Protein AF-A0A1G6MK31-F1 (afdb_monomer)

Sequence (90 aa):
MPPLGLLIGGVNFTDLKFVMKEAVGVNPAVTLNYGNFLQVIFDFLIVAFSVFLVIKAIIVAKKKQEEVPAAPSISKEEILLTEIRDLLKK

Organism: NCBI:txid1640674

InterPro domains:
  IPR001185 Large-conductance mechanosensitive channel [TIGR00220] (1-89)
  IPR036019 Large-conductance mechanosensitive channel MscL [G3DSA:1.10.1200.120] (1-90)
  IPR036019 Large-conductance mechanosensitive channel MscL [SSF81330] (1-85)
  IPR037673 Large-conductance mechanosensitive channel/anditomin synthesis protein L [PF01741] (1-89)

Mean predicted aligned error: 15.26 Å

Structure (mmCIF, N/CA/C/O backbone):
data_AF-A0A1G6MK31-F1
#
_entry.id   AF-A0A1G6MK31-F1
#
loop_
_atom_site.group_PDB
_atom_site.id
_atom_site.type_symbol
_atom_site.label_atom_id
_atom_site.label_alt_id
_atom_site.label_comp_id
_atom_site.label_asym_id
_atom_site.label_entity_id
_atom_site.label_seq_id
_atom_site.pdbx_PDB_ins_code
_atom_site.Cartn_x
_atom_site.Cartn_y
_atom_site.Cartn_z
_atom_site.occupancy
_atom_site.B_iso_or_equiv
_atom_site.auth_seq_id
_atom_site.auth_comp_id
_atom_site.auth_asym_id
_atom_site.auth_atom_id
_atom_site.pdbx_PDB_model_num
ATOM 1 N N . MET A 1 1 ? 4.833 -10.814 -7.176 1.00 53.31 1 MET A N 1
ATOM 2 C CA . MET A 1 1 ? 3.408 -10.935 -7.549 1.00 53.31 1 MET A CA 1
ATOM 3 C C . MET A 1 1 ? 2.538 -11.050 -6.294 1.00 53.31 1 MET A C 1
ATOM 5 O O . MET A 1 1 ? 2.209 -12.158 -5.877 1.00 53.31 1 MET A O 1
ATOM 9 N N . PRO A 1 2 ? 2.185 -9.927 -5.651 1.00 65.62 2 PRO A N 1
ATOM 10 C CA . PRO A 1 2 ? 1.102 -9.878 -4.673 1.00 65.62 2 PRO A CA 1
ATOM 11 C C . PRO A 1 2 ? -0.194 -10.441 -5.298 1.00 65.62 2 PRO 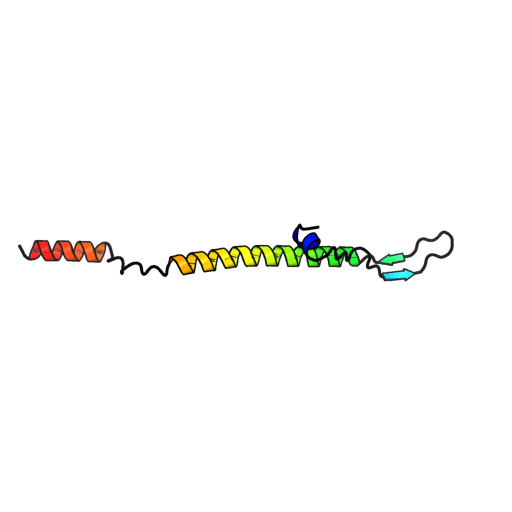A C 1
ATOM 13 O O . PRO A 1 2 ? -0.420 -10.204 -6.485 1.00 65.62 2 PRO A O 1
ATOM 16 N N . PRO A 1 3 ? -1.073 -11.133 -4.547 1.00 65.44 3 PRO A N 1
ATOM 17 C CA . PRO A 1 3 ? -2.306 -11.746 -5.074 1.00 65.44 3 PRO A CA 1
ATOM 18 C C . PRO A 1 3 ? -3.218 -10.783 -5.852 1.00 65.44 3 PRO A C 1
ATOM 20 O O . PRO A 1 3 ? -3.929 -11.184 -6.769 1.00 65.44 3 PRO A O 1
ATOM 23 N N . LEU A 1 4 ? -3.153 -9.491 -5.526 1.00 62.19 4 LEU A N 1
ATOM 24 C CA . LEU A 1 4 ? -3.870 -8.426 -6.225 1.00 62.19 4 LEU A CA 1
ATOM 25 C C . LEU A 1 4 ? -3.362 -8.176 -7.651 1.00 62.19 4 LEU A C 1
ATOM 27 O O . LEU A 1 4 ? -4.163 -7.841 -8.515 1.00 62.19 4 LEU A O 1
ATOM 31 N N . GLY A 1 5 ? -2.077 -8.397 -7.938 1.00 58.12 5 GLY A N 1
ATOM 32 C CA . GLY A 1 5 ? -1.523 -8.242 -9.290 1.00 58.12 5 GLY A CA 1
ATOM 33 C C . GLY A 1 5 ? -2.073 -9.264 -10.292 1.00 58.12 5 GLY A C 1
ATOM 34 O O . GLY A 1 5 ? -2.205 -8.963 -11.476 1.00 58.12 5 GLY A O 1
ATOM 35 N N . LEU A 1 6 ? -2.475 -10.449 -9.817 1.00 63.19 6 LEU A N 1
ATOM 36 C CA . LEU A 1 6 ? -3.141 -11.462 -10.644 1.00 63.19 6 LEU A CA 1
ATOM 37 C C . LEU A 1 6 ? -4.602 -11.094 -10.955 1.00 63.19 6 LEU A C 1
ATOM 39 O O . LEU A 1 6 ? -5.083 -11.394 -12.043 1.00 63.19 6 LEU A O 1
ATOM 43 N N . LEU A 1 7 ? -5.292 -10.399 -10.043 1.00 61.94 7 LEU A N 1
ATOM 44 C CA . LEU A 1 7 ? -6.682 -9.955 -10.231 1.00 61.94 7 LEU A CA 1
ATOM 45 C C . LEU A 1 7 ? -6.821 -8.780 -11.213 1.00 61.94 7 LEU A C 1
ATOM 47 O O . LEU A 1 7 ? -7.859 -8.651 -11.854 1.00 61.94 7 LEU A O 1
ATOM 51 N N . ILE A 1 8 ? -5.786 -7.946 -11.369 1.00 63.97 8 ILE A N 1
ATOM 52 C CA . ILE A 1 8 ? -5.804 -6.755 -12.247 1.00 63.97 8 ILE A CA 1
ATOM 53 C C . ILE A 1 8 ? -5.450 -7.119 -13.713 1.00 63.97 8 ILE A C 1
ATOM 55 O O . ILE A 1 8 ? -5.232 -6.252 -14.551 1.00 63.97 8 ILE A O 1
ATOM 59 N N . GLY A 1 9 ? -5.435 -8.410 -14.066 1.00 62.38 9 GLY A N 1
ATOM 60 C CA . GLY A 1 9 ? -5.318 -8.857 -15.460 1.00 62.38 9 GLY A CA 1
ATOM 61 C C . GLY A 1 9 ? -3.896 -9.166 -15.933 1.00 62.38 9 GLY A C 1
ATOM 62 O O . GLY A 1 9 ? -3.636 -9.112 -17.130 1.00 62.38 9 GLY A O 1
ATOM 63 N N . GLY A 1 10 ? -2.975 -9.506 -15.024 1.00 65.19 10 GLY A N 1
ATOM 64 C CA . GLY A 1 10 ? -1.646 -10.000 -15.411 1.00 65.19 10 GLY A CA 1
ATOM 65 C C . GLY A 1 10 ? -0.725 -8.930 -16.004 1.00 65.19 10 GLY A C 1
ATOM 66 O O . GLY A 1 10 ? 0.134 -9.245 -16.824 1.00 65.19 10 GLY A O 1
ATOM 67 N N . VAL A 1 11 ? -0.895 -7.668 -15.597 1.00 67.81 11 VAL A N 1
ATOM 68 C CA . VAL A 1 11 ? -0.020 -6.568 -16.016 1.00 67.81 11 VAL A CA 1
ATOM 69 C C . VAL A 1 11 ? 1.394 -6.820 -15.482 1.00 67.81 11 VAL A C 1
ATOM 71 O O . VAL A 1 11 ? 1.634 -6.758 -14.277 1.00 67.81 11 VAL A O 1
ATOM 74 N N . ASN A 1 12 ? 2.322 -7.133 -16.385 1.00 71.81 12 ASN A N 1
ATOM 75 C CA . ASN A 1 12 ? 3.724 -7.389 -16.077 1.00 71.81 12 ASN A CA 1
ATOM 76 C C . ASN A 1 12 ? 4.575 -6.245 -16.632 1.00 71.81 12 ASN A C 1
ATOM 78 O O . ASN A 1 12 ? 4.675 -6.065 -17.845 1.00 71.81 12 ASN A O 1
ATOM 82 N N . PHE A 1 13 ? 5.186 -5.461 -15.744 1.00 73.69 13 PHE A N 1
ATOM 83 C CA . PHE A 1 13 ? 6.055 -4.351 -16.134 1.00 73.69 13 PHE A CA 1
ATOM 84 C C . PHE A 1 13 ? 7.505 -4.793 -16.346 1.00 73.69 13 PHE A C 1
ATOM 86 O O . PHE A 1 13 ? 8.312 -4.003 -16.824 1.00 73.69 13 PHE A O 1
ATOM 93 N N . THR A 1 14 ? 7.841 -6.051 -16.042 1.00 77.19 14 THR A N 1
ATOM 94 C CA . THR A 1 14 ? 9.216 -6.578 -16.062 1.00 77.19 14 THR A CA 1
ATOM 95 C C . THR A 1 14 ? 9.852 -6.560 -17.456 1.00 77.19 14 THR A C 1
ATOM 97 O O . THR A 1 14 ? 11.068 -6.412 -17.570 1.00 77.19 14 THR A O 1
ATOM 100 N N . ASP A 1 15 ? 9.041 -6.636 -18.513 1.00 76.94 15 ASP A N 1
ATOM 101 C CA . ASP A 1 15 ? 9.507 -6.653 -19.906 1.00 76.94 15 ASP A CA 1
ATOM 102 C C . ASP A 1 15 ? 9.923 -5.267 -20.429 1.00 76.94 15 ASP A C 1
ATOM 104 O O . ASP A 1 15 ? 10.521 -5.151 -21.505 1.00 76.94 15 ASP A O 1
ATOM 108 N N . LEU A 1 16 ? 9.661 -4.205 -19.658 1.00 79.44 16 LEU A N 1
ATOM 109 C CA . LEU A 1 16 ? 10.092 -2.853 -19.988 1.00 79.44 16 LEU A CA 1
ATOM 110 C C . LEU A 1 16 ? 11.603 -2.711 -19.786 1.00 79.44 16 LEU A C 1
ATOM 112 O O . LEU A 1 16 ? 12.138 -2.719 -18.673 1.00 79.44 16 LEU A O 1
ATOM 116 N N . LYS A 1 17 ? 12.302 -2.540 -20.902 1.00 81.94 17 LYS A N 1
ATOM 117 C CA . LYS A 1 17 ? 13.742 -2.315 -20.944 1.00 81.94 17 LYS A CA 1
ATOM 118 C C . LYS A 1 17 ? 14.071 -1.234 -21.955 1.00 81.94 17 LYS A C 1
ATOM 120 O O . LYS A 1 17 ? 13.509 -1.199 -23.047 1.00 81.94 17 LYS A O 1
ATOM 125 N N . PHE A 1 18 ? 14.985 -0.348 -21.589 1.00 78.62 18 PHE A N 1
ATOM 126 C CA . PHE A 1 18 ? 15.526 0.648 -22.500 1.00 78.62 18 PHE A CA 1
ATOM 127 C C . PHE A 1 18 ? 16.794 0.079 -23.133 1.00 78.62 18 PHE A C 1
ATOM 129 O O . PHE A 1 18 ? 17.758 -0.218 -22.426 1.00 78.62 18 PHE A O 1
ATOM 136 N N . VAL A 1 19 ? 16.785 -0.124 -24.449 1.00 77.06 19 VAL A N 1
ATOM 137 C CA . VAL A 1 19 ? 17.948 -0.635 -25.185 1.00 77.06 19 VAL A CA 1
ATOM 138 C C . VAL A 1 19 ? 18.812 0.560 -25.575 1.00 77.06 19 VAL A C 1
ATOM 140 O O . VAL A 1 19 ? 18.459 1.313 -26.474 1.00 77.06 19 VAL A O 1
ATOM 143 N N . MET A 1 20 ? 19.928 0.761 -24.873 1.00 73.81 20 MET A N 1
ATOM 144 C CA . MET A 1 20 ? 20.859 1.861 -25.161 1.00 73.81 20 MET A CA 1
ATOM 145 C C . MET A 1 20 ? 21.793 1.538 -26.325 1.00 73.81 20 MET A C 1
ATOM 147 O O . MET A 1 20 ? 22.234 2.436 -27.037 1.00 73.81 20 MET A O 1
ATOM 151 N N . LYS A 1 21 ? 22.120 0.257 -26.508 1.00 73.88 21 LYS A N 1
ATOM 152 C CA . LYS A 1 21 ? 22.953 -0.210 -27.612 1.00 73.88 21 LYS A CA 1
ATOM 153 C C . LYS A 1 21 ? 22.445 -1.562 -28.077 1.00 73.88 21 LYS A C 1
ATOM 155 O O . LYS A 1 21 ? 22.365 -2.496 -27.276 1.00 73.88 21 LYS A O 1
ATOM 160 N N . GLU A 1 22 ? 22.086 -1.644 -29.352 1.00 70.75 22 GLU A N 1
ATOM 161 C CA . GLU A 1 22 ? 21.662 -2.899 -29.962 1.00 70.75 22 GLU A CA 1
ATOM 162 C C . GLU A 1 22 ? 22.825 -3.894 -30.011 1.00 70.75 22 GLU A C 1
ATOM 164 O O . GLU A 1 22 ? 23.999 -3.513 -30.078 1.00 70.75 22 GLU A O 1
ATOM 169 N N . ALA A 1 23 ? 22.498 -5.183 -29.932 1.00 72.94 23 ALA A N 1
ATOM 170 C CA . ALA A 1 23 ? 23.492 -6.238 -30.042 1.00 72.94 23 ALA A CA 1
ATOM 171 C C . ALA A 1 23 ? 24.063 -6.247 -31.467 1.00 72.94 23 ALA A C 1
ATOM 173 O O . ALA A 1 23 ? 23.317 -6.362 -32.436 1.00 72.94 23 ALA A O 1
ATOM 174 N N . VAL A 1 24 ? 25.388 -6.155 -31.595 1.00 65.31 24 VAL A N 1
ATOM 175 C CA . VAL A 1 24 ? 26.081 -6.282 -32.884 1.00 65.31 24 VAL A CA 1
ATOM 176 C C . VAL A 1 24 ? 27.082 -7.428 -32.782 1.00 65.31 24 VAL A C 1
ATOM 178 O O . VAL A 1 24 ? 28.055 -7.358 -32.024 1.00 65.31 24 VAL A O 1
ATOM 181 N N . GLY A 1 25 ? 26.837 -8.493 -33.550 1.00 72.50 25 GLY A N 1
ATOM 182 C CA . GLY A 1 25 ? 27.667 -9.697 -33.566 1.00 72.50 25 GLY A CA 1
ATOM 183 C C . GLY A 1 25 ? 27.616 -10.462 -32.241 1.00 72.50 25 GLY A C 1
ATOM 184 O O . GLY A 1 25 ? 26.557 -10.914 -31.823 1.00 72.50 25 GLY A O 1
ATOM 185 N N . VAL A 1 26 ? 28.771 -10.614 -31.586 1.00 69.56 26 VAL A N 1
ATOM 186 C CA . VAL A 1 26 ? 28.935 -11.378 -30.328 1.00 69.56 26 VAL A CA 1
ATOM 187 C C . VAL A 1 26 ? 28.711 -10.506 -29.080 1.00 69.56 26 VAL A C 1
ATOM 189 O O . VAL A 1 26 ? 28.680 -11.010 -27.961 1.00 69.56 26 VAL A O 1
ATOM 192 N N . ASN A 1 27 ? 28.556 -9.188 -29.244 1.00 68.06 27 ASN A N 1
ATOM 193 C CA . ASN A 1 27 ? 28.392 -8.278 -28.114 1.00 68.06 27 ASN A CA 1
ATOM 194 C C . ASN A 1 27 ? 26.925 -8.240 -27.653 1.00 68.06 27 ASN A C 1
ATOM 196 O O . ASN A 1 27 ? 26.055 -7.902 -28.463 1.00 68.06 27 ASN A O 1
ATOM 200 N N . PRO A 1 28 ? 26.631 -8.535 -26.371 1.00 73.94 28 PRO A N 1
ATOM 201 C CA . PRO A 1 28 ? 25.274 -8.459 -25.848 1.00 73.94 28 PRO A CA 1
ATOM 202 C C . PRO A 1 28 ? 24.754 -7.017 -25.870 1.00 73.94 28 PRO A C 1
ATOM 204 O O . PRO A 1 28 ? 25.509 -6.059 -25.684 1.00 73.94 28 PRO A O 1
ATOM 207 N N . ALA A 1 29 ? 23.445 -6.871 -26.087 1.00 76.12 29 ALA A N 1
ATOM 208 C CA . ALA A 1 29 ? 22.779 -5.577 -26.032 1.00 76.12 29 ALA A CA 1
ATOM 209 C C . ALA A 1 29 ? 22.923 -4.973 -24.630 1.00 76.12 29 ALA A C 1
ATOM 211 O O . ALA A 1 29 ? 22.690 -5.645 -23.622 1.00 76.12 29 ALA A O 1
ATOM 212 N N . VAL A 1 30 ? 23.265 -3.689 -24.568 1.00 76.25 3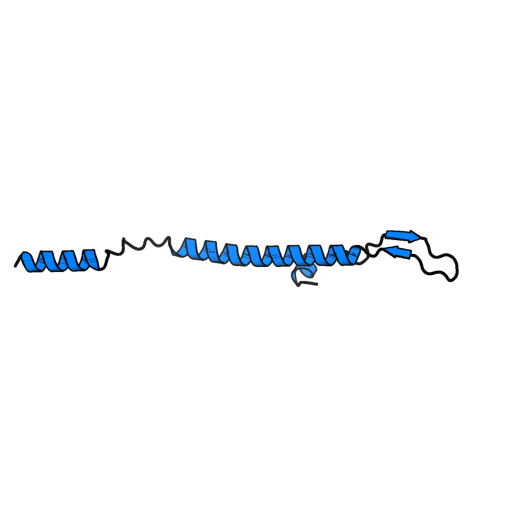0 VAL A N 1
ATOM 213 C CA . VAL A 1 30 ? 23.275 -2.954 -23.302 1.00 76.25 30 VAL A CA 1
ATOM 214 C C . VAL A 1 30 ? 21.855 -2.468 -23.063 1.00 76.25 30 VAL A C 1
ATOM 216 O O . VAL A 1 30 ? 21.399 -1.504 -23.687 1.00 76.25 30 VAL A O 1
ATOM 219 N N . THR A 1 31 ? 21.141 -3.170 -22.186 1.00 78.88 31 THR A N 1
ATOM 220 C CA . THR A 1 31 ? 19.765 -2.840 -21.815 1.00 78.88 31 THR A CA 1
ATOM 221 C C . THR A 1 31 ? 19.688 -2.403 -20.362 1.00 78.88 31 THR A C 1
ATOM 223 O O . THR A 1 31 ? 20.320 -2.981 -19.479 1.00 78.88 31 THR A O 1
ATOM 226 N N . LEU A 1 32 ? 18.884 -1.378 -20.104 1.00 78.75 32 LEU A N 1
ATOM 227 C CA . LEU A 1 32 ? 18.521 -0.959 -18.760 1.00 78.75 32 LEU A CA 1
ATOM 228 C C . LEU A 1 32 ? 17.103 -1.443 -18.479 1.00 78.75 32 LEU A C 1
ATOM 230 O O . LEU A 1 32 ? 16.128 -0.933 -19.031 1.00 78.75 32 LEU A O 1
ATOM 234 N N . ASN A 1 33 ? 17.005 -2.470 -17.641 1.00 81.69 33 ASN A N 1
ATOM 235 C CA . ASN A 1 33 ? 15.755 -3.155 -17.325 1.00 81.69 33 ASN A CA 1
ATOM 236 C C . ASN A 1 33 ? 15.050 -2.433 -16.165 1.00 81.69 33 ASN A C 1
ATOM 238 O O . ASN A 1 33 ? 15.030 -2.915 -15.033 1.00 81.69 33 ASN A O 1
ATOM 242 N N . TYR A 1 34 ? 14.502 -1.246 -16.434 1.00 84.75 34 TYR A N 1
ATOM 243 C CA . TYR A 1 34 ? 13.762 -0.466 -15.431 1.00 84.75 34 TYR A CA 1
ATOM 244 C C . TYR A 1 34 ? 12.383 -1.059 -15.112 1.00 84.75 34 TYR A C 1
ATOM 246 O O . TYR A 1 34 ? 11.774 -0.697 -14.107 1.00 84.75 34 TYR A O 1
ATOM 254 N N . GLY A 1 35 ? 11.902 -1.994 -15.929 1.00 85.75 35 GLY A N 1
ATOM 255 C CA . GLY A 1 35 ? 10.625 -2.662 -15.743 1.00 85.75 35 GLY A CA 1
ATOM 256 C C . GLY A 1 35 ? 10.471 -3.344 -14.389 1.00 85.75 35 GLY A C 1
ATOM 257 O O . GLY A 1 35 ? 9.448 -3.186 -13.730 1.00 85.75 35 GLY A O 1
ATOM 258 N N . ASN A 1 36 ? 11.520 -4.020 -13.915 1.00 84.38 36 ASN A N 1
ATOM 259 C CA . ASN A 1 36 ? 11.500 -4.668 -12.602 1.00 84.38 36 ASN A CA 1
ATOM 260 C C . ASN A 1 36 ? 11.436 -3.647 -11.450 1.00 84.38 36 ASN A C 1
ATOM 262 O O . ASN A 1 36 ? 10.733 -3.844 -10.464 1.00 84.38 36 ASN A O 1
ATOM 266 N N . PHE A 1 37 ? 12.126 -2.513 -11.588 1.00 85.50 37 PHE A N 1
ATOM 267 C CA . PHE A 1 37 ? 12.040 -1.434 -10.603 1.00 85.50 37 PHE A CA 1
ATOM 268 C C . PHE A 1 37 ? 10.617 -0.872 -10.518 1.00 85.50 37 PHE A C 1
ATOM 270 O O . PHE A 1 37 ? 10.068 -0.713 -9.428 1.00 85.50 37 PHE A O 1
ATOM 277 N N . LEU A 1 38 ? 9.992 -0.646 -11.674 1.00 85.94 38 LEU A N 1
ATOM 278 C CA . LEU A 1 38 ? 8.615 -0.178 -11.745 1.00 85.94 38 LEU A CA 1
ATOM 279 C C . LEU A 1 38 ? 7.635 -1.215 -11.170 1.00 85.94 38 LEU A C 1
ATOM 281 O O . LEU A 1 38 ? 6.743 -0.845 -10.409 1.00 85.94 38 LEU A O 1
ATOM 285 N N . GLN A 1 39 ? 7.846 -2.505 -11.452 1.00 85.44 39 GLN A N 1
ATOM 286 C CA . GLN A 1 39 ? 7.064 -3.605 -10.881 1.00 85.44 39 GLN A CA 1
ATOM 287 C C . GLN A 1 39 ? 7.076 -3.571 -9.348 1.00 85.44 39 GLN A C 1
ATOM 289 O O . GLN A 1 39 ? 6.017 -3.636 -8.728 1.00 85.44 39 GLN A O 1
ATOM 294 N N . VAL A 1 40 ? 8.252 -3.418 -8.731 1.00 86.81 40 VAL A N 1
ATOM 295 C CA . VAL A 1 40 ? 8.383 -3.360 -7.266 1.00 86.81 40 VAL A CA 1
ATOM 296 C C . VAL A 1 40 ? 7.670 -2.136 -6.683 1.00 86.81 40 VAL A C 1
ATOM 298 O O . VAL A 1 40 ? 7.015 -2.253 -5.647 1.00 86.81 40 VAL A O 1
ATOM 301 N N . ILE A 1 41 ? 7.742 -0.976 -7.345 1.00 89.38 41 ILE A N 1
ATOM 302 C CA . ILE A 1 41 ? 7.010 0.228 -6.918 1.00 89.38 41 ILE A CA 1
ATOM 303 C C . ILE A 1 41 ? 5.498 -0.015 -6.951 1.00 89.38 41 ILE A C 1
ATOM 305 O O . ILE A 1 41 ? 4.811 0.292 -5.976 1.00 89.38 41 ILE A O 1
ATOM 309 N N . PHE A 1 42 ? 4.974 -0.577 -8.043 1.00 85.81 42 PHE A N 1
ATOM 310 C CA . PHE A 1 42 ? 3.546 -0.882 -8.152 1.00 85.81 42 PHE A CA 1
ATOM 311 C C . PHE A 1 42 ? 3.102 -1.915 -7.115 1.00 85.81 42 PHE A C 1
ATOM 313 O O . PHE A 1 42 ? 2.092 -1.699 -6.442 1.00 85.81 42 PHE A O 1
ATOM 320 N N . ASP A 1 43 ? 3.872 -2.988 -6.929 1.00 84.81 43 ASP A N 1
ATOM 321 C CA . ASP A 1 43 ? 3.603 -4.004 -5.911 1.00 84.81 43 ASP A CA 1
ATOM 322 C C . ASP A 1 43 ? 3.546 -3.367 -4.508 1.00 84.81 43 ASP A C 1
ATOM 324 O O . ASP A 1 43 ? 2.607 -3.619 -3.748 1.00 84.81 43 ASP A O 1
ATOM 328 N N . PHE A 1 44 ? 4.496 -2.485 -4.177 1.00 88.69 44 PHE A N 1
ATOM 329 C CA . PHE A 1 44 ? 4.514 -1.760 -2.905 1.00 88.69 44 PHE A CA 1
ATOM 330 C C . PHE A 1 44 ? 3.293 -0.846 -2.735 1.00 88.69 44 PHE A C 1
ATOM 332 O O . PHE A 1 44 ? 2.656 -0.874 -1.682 1.00 88.69 44 PHE A O 1
ATOM 339 N N . LEU A 1 45 ? 2.927 -0.075 -3.764 1.00 90.31 45 LEU A N 1
ATOM 340 C CA . LEU A 1 45 ? 1.760 0.813 -3.729 1.00 90.31 45 LEU A CA 1
ATOM 341 C C . LEU A 1 45 ? 0.454 0.039 -3.527 1.00 90.31 45 LEU A C 1
ATOM 343 O O . LEU A 1 45 ? -0.376 0.443 -2.713 1.00 90.31 45 LEU A O 1
ATOM 347 N N . ILE A 1 46 ? 0.281 -1.088 -4.223 1.00 87.25 46 ILE A N 1
ATOM 348 C CA . ILE A 1 46 ? -0.906 -1.942 -4.090 1.00 87.25 46 ILE A CA 1
ATOM 349 C C . ILE A 1 46 ? -0.994 -2.519 -2.675 1.00 87.25 46 ILE A C 1
ATOM 351 O O . ILE A 1 46 ? -2.062 -2.482 -2.056 1.00 87.25 46 ILE A O 1
ATOM 355 N N . VAL A 1 47 ? 0.114 -3.036 -2.140 1.00 86.56 47 VAL A N 1
ATOM 356 C CA . VAL A 1 47 ? 0.153 -3.593 -0.780 1.00 86.56 47 VAL A CA 1
ATOM 357 C C . VAL A 1 47 ? -0.122 -2.503 0.258 1.00 86.56 47 VAL A C 1
ATOM 359 O O . VAL A 1 47 ? -0.976 -2.697 1.124 1.00 86.56 47 VAL A O 1
ATOM 362 N N . ALA A 1 48 ? 0.519 -1.338 0.142 1.00 90.81 48 ALA A N 1
ATOM 363 C CA . ALA A 1 48 ? 0.296 -0.204 1.036 1.00 90.81 48 ALA A CA 1
ATOM 364 C C . ALA A 1 48 ? -1.165 0.273 1.003 1.00 90.81 48 ALA A C 1
ATOM 366 O O . ALA A 1 48 ? -1.778 0.467 2.055 1.00 90.81 48 ALA A O 1
ATOM 367 N N . PHE A 1 49 ? -1.755 0.394 -0.190 1.00 90.00 49 PHE A N 1
ATOM 368 C CA . PHE A 1 49 ? -3.163 0.756 -0.359 1.00 90.00 49 PHE A CA 1
ATOM 369 C C . PHE A 1 49 ? -4.106 -0.287 0.254 1.00 90.00 49 PHE A C 1
ATOM 371 O O . PHE A 1 49 ? -5.082 0.066 0.915 1.00 90.00 49 PHE A O 1
ATOM 378 N N . SER A 1 50 ? -3.792 -1.572 0.099 1.00 88.56 50 SER A N 1
ATOM 379 C CA . SER A 1 50 ? -4.587 -2.663 0.671 1.00 88.56 50 SER A CA 1
ATOM 380 C C . SER A 1 50 ? -4.573 -2.636 2.195 1.00 88.56 50 SER A C 1
ATOM 382 O O . SER A 1 50 ? -5.629 -2.693 2.825 1.00 88.56 50 SER A O 1
ATOM 384 N N . VAL A 1 51 ? -3.392 -2.477 2.800 1.00 90.19 51 VAL A N 1
ATOM 385 C CA . VAL A 1 51 ? -3.250 -2.333 4.256 1.00 90.19 51 VAL A CA 1
ATOM 386 C C . VAL A 1 51 ? -3.988 -1.084 4.747 1.00 90.19 51 VAL A C 1
ATOM 388 O O . VAL A 1 51 ? -4.714 -1.150 5.739 1.00 90.19 51 VAL A O 1
ATOM 391 N N . PHE A 1 52 ? -3.883 0.035 4.024 1.00 92.94 52 PHE A N 1
ATOM 392 C CA . PHE A 1 52 ? -4.618 1.260 4.336 1.00 92.94 52 PHE A CA 1
ATOM 393 C C . PHE A 1 52 ? -6.138 1.051 4.331 1.00 92.94 52 PHE A C 1
ATOM 395 O O . PHE A 1 52 ? -6.813 1.480 5.269 1.00 92.94 52 PHE A O 1
ATOM 402 N N . LEU A 1 53 ? -6.686 0.367 3.320 1.00 91.50 53 LEU A N 1
ATOM 403 C CA . LEU A 1 53 ? -8.117 0.058 3.261 1.00 91.50 53 LEU A CA 1
ATOM 404 C C . LEU A 1 53 ? -8.568 -0.803 4.442 1.00 91.50 53 LEU A C 1
ATOM 406 O O . LEU A 1 53 ? -9.607 -0.509 5.030 1.00 91.50 53 LEU A O 1
ATOM 410 N N . VAL A 1 54 ? -7.789 -1.819 4.821 1.00 91.50 54 VAL A N 1
ATOM 411 C CA . VAL A 1 54 ? -8.106 -2.684 5.969 1.00 91.50 54 VAL A CA 1
ATOM 412 C C . VAL A 1 54 ? -8.120 -1.881 7.270 1.00 91.50 54 VAL A C 1
ATOM 414 O O . VAL A 1 54 ? -9.092 -1.947 8.023 1.00 91.50 54 VAL A O 1
ATOM 417 N N . ILE A 1 55 ? -7.091 -1.066 7.521 1.00 92.56 55 ILE A N 1
ATOM 418 C CA . ILE A 1 55 ? -7.022 -0.219 8.722 1.00 92.56 55 ILE A CA 1
ATOM 419 C C . ILE A 1 55 ? -8.194 0.769 8.748 1.00 92.56 55 ILE A C 1
ATOM 421 O O . ILE A 1 55 ? -8.876 0.902 9.766 1.00 92.56 55 ILE A O 1
ATOM 425 N N . LYS A 1 56 ? -8.476 1.429 7.619 1.00 90.75 56 LYS A N 1
ATOM 426 C CA . LYS A 1 56 ? -9.598 2.364 7.495 1.00 90.75 56 LYS A CA 1
ATOM 427 C C . LYS A 1 56 ? -10.937 1.671 7.747 1.00 90.75 56 LYS A C 1
ATOM 429 O O . LYS A 1 56 ? -11.767 2.225 8.463 1.00 90.75 56 LYS A O 1
ATOM 434 N N . ALA A 1 57 ? -11.142 0.472 7.205 1.00 91.12 57 ALA A N 1
ATOM 435 C CA . ALA A 1 57 ? -12.358 -0.308 7.417 1.00 91.12 57 ALA A CA 1
ATOM 436 C C . ALA A 1 57 ? -12.558 -0.647 8.899 1.00 91.12 57 ALA A C 1
ATOM 438 O O . ALA A 1 57 ? -13.660 -0.475 9.413 1.00 91.12 57 ALA A O 1
ATOM 439 N N . ILE A 1 58 ? -11.492 -1.040 9.606 1.00 91.62 58 ILE A N 1
ATOM 440 C CA . ILE A 1 58 ? -11.547 -1.314 11.050 1.00 91.62 58 ILE A CA 1
ATOM 441 C C . ILE A 1 58 ? -11.893 -0.045 11.838 1.00 91.62 58 ILE A C 1
ATOM 443 O O . ILE A 1 58 ? -12.761 -0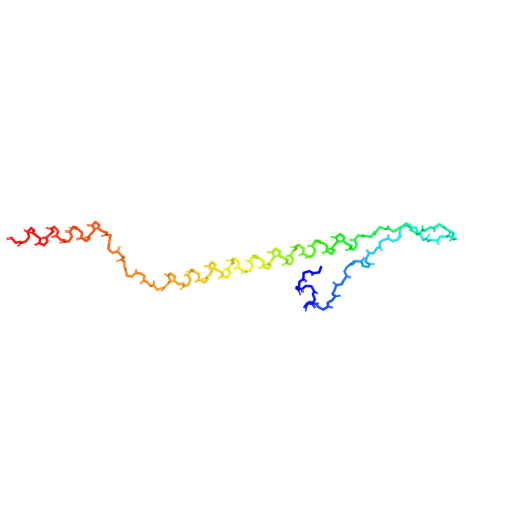.091 12.708 1.00 91.62 58 ILE A O 1
ATOM 447 N N . ILE A 1 59 ? -11.259 1.093 11.536 1.00 91.56 59 ILE A N 1
ATOM 448 C CA . ILE A 1 59 ? -11.539 2.369 12.220 1.00 91.56 59 ILE A CA 1
ATOM 449 C C . ILE A 1 59 ? -1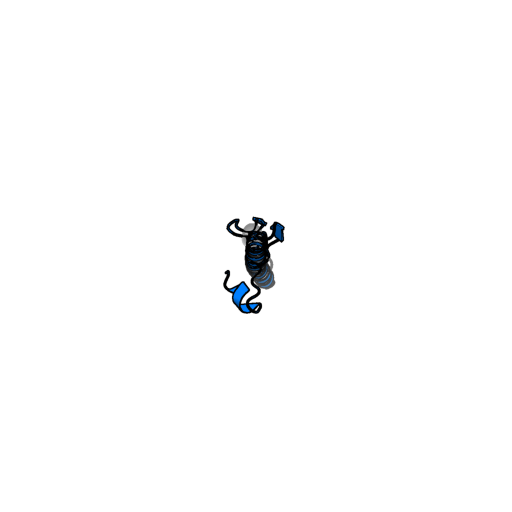2.995 2.799 11.996 1.00 91.56 59 ILE A C 1
ATOM 451 O O . ILE A 1 59 ? -13.681 3.169 12.947 1.00 91.56 59 ILE A O 1
ATOM 455 N N . VAL A 1 60 ? -13.488 2.720 10.757 1.00 88.62 60 VAL A N 1
ATOM 456 C CA . VAL A 1 60 ? -14.878 3.066 10.420 1.00 88.62 60 VAL A CA 1
ATOM 457 C C . VAL A 1 60 ? -15.865 2.116 11.101 1.00 88.62 60 VAL A C 1
ATOM 459 O O . VAL A 1 60 ? -16.870 2.576 11.640 1.00 88.62 60 VAL A O 1
ATOM 462 N N . ALA A 1 61 ? -15.579 0.812 11.126 1.00 87.06 61 ALA A N 1
ATOM 463 C CA . ALA A 1 61 ? -16.423 -0.175 11.795 1.00 87.06 61 ALA A CA 1
ATOM 464 C C . ALA A 1 61 ? -16.501 0.063 13.311 1.00 87.06 61 ALA A C 1
ATOM 466 O O . ALA A 1 61 ? -17.598 0.054 13.866 1.00 87.06 61 ALA A O 1
ATOM 467 N N . LYS A 1 62 ? -15.366 0.360 13.964 1.00 77.06 62 LYS A N 1
ATOM 468 C CA . LYS A 1 62 ? -15.331 0.720 15.391 1.00 77.06 62 LYS A CA 1
ATOM 469 C C . LYS A 1 62 ? -16.134 1.984 15.685 1.00 77.06 62 LYS A C 1
ATOM 471 O O . LYS A 1 62 ? -16.951 1.984 16.597 1.00 77.06 62 LYS A O 1
ATOM 476 N N . LYS A 1 63 ? -15.973 3.023 14.863 1.00 70.38 63 LYS A N 1
ATOM 477 C CA . LYS A 1 63 ? -16.701 4.288 15.023 1.00 70.38 63 LYS A CA 1
ATOM 478 C C . LYS A 1 63 ? -18.218 4.112 14.87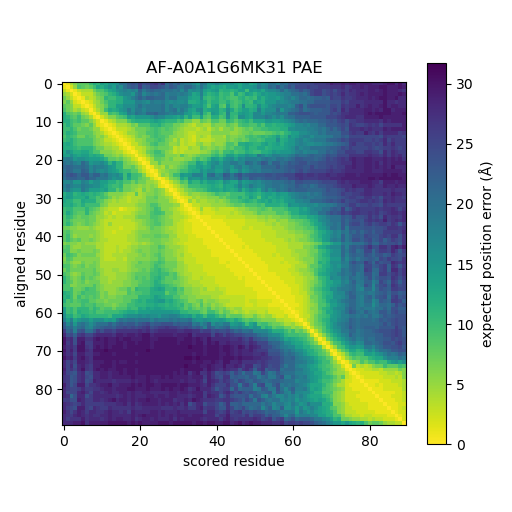1 1.00 70.38 63 LYS A C 1
ATOM 480 O O . LYS A 1 63 ? -18.984 4.771 15.558 1.00 70.38 63 LYS A O 1
ATOM 485 N N . LYS A 1 64 ? -18.654 3.178 14.018 1.00 63.31 64 LYS A N 1
ATOM 486 C CA . LYS A 1 64 ? -20.072 2.827 13.845 1.00 63.31 64 LYS A CA 1
ATOM 487 C C . LYS A 1 64 ? -20.636 1.976 14.994 1.00 63.31 64 LYS A C 1
ATOM 489 O O . LYS A 1 64 ? -21.844 1.953 15.192 1.00 63.31 64 LYS A O 1
ATOM 494 N N . GLN A 1 65 ? -19.787 1.286 15.756 1.00 59.81 65 GLN A N 1
ATOM 495 C CA . GLN A 1 65 ? -20.189 0.563 16.970 1.00 59.81 65 GLN A CA 1
ATOM 496 C C . GLN A 1 65 ? -20.297 1.469 18.206 1.00 59.81 65 GLN A C 1
ATOM 498 O O . GLN A 1 65 ? -21.082 1.163 19.097 1.00 59.81 65 GLN A O 1
ATOM 503 N N . GLU A 1 66 ? -19.600 2.607 18.235 1.00 58.47 66 GLU A N 1
ATOM 504 C CA . GLU A 1 66 ? -19.758 3.650 19.267 1.00 58.47 66 GLU A CA 1
ATOM 505 C C . GLU A 1 66 ? -20.995 4.551 19.062 1.00 58.47 66 GLU A C 1
ATOM 507 O O . GLU A 1 66 ? -21.300 5.376 19.917 1.00 58.47 66 GLU A O 1
ATOM 512 N N . GLU A 1 67 ? -21.746 4.377 17.968 1.00 55.66 67 GLU A N 1
ATOM 513 C CA . GLU A 1 67 ? -23.026 5.065 17.720 1.00 55.66 67 GLU A CA 1
ATOM 514 C C . GLU A 1 67 ? -24.249 4.331 18.296 1.00 55.66 67 GLU A C 1
ATOM 516 O O . 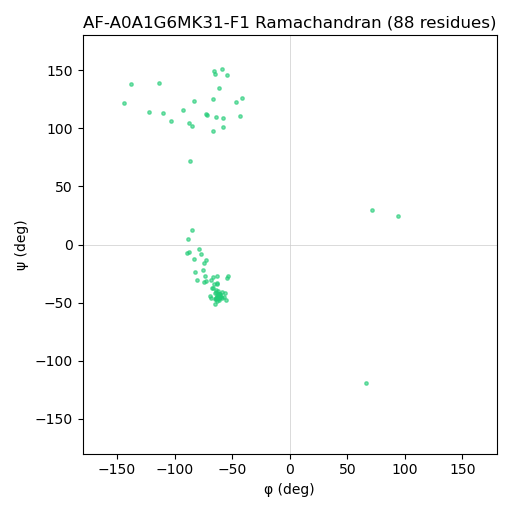GLU A 1 67 ?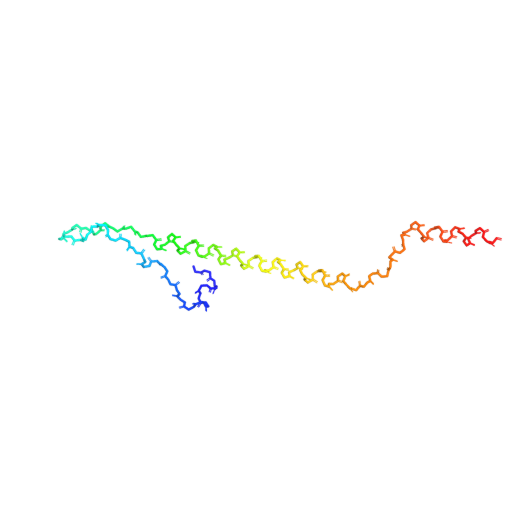 -25.378 4.789 18.116 1.00 55.66 67 GLU A O 1
ATOM 521 N N . VAL A 1 68 ? -24.070 3.231 19.038 1.00 52.38 68 VAL A N 1
ATOM 522 C CA . VAL A 1 68 ? -25.064 2.919 20.074 1.00 52.38 68 VAL A CA 1
ATOM 523 C C . VAL A 1 68 ? -24.814 3.971 21.142 1.00 52.38 68 VAL A C 1
ATOM 525 O O . VAL A 1 68 ? -23.733 3.931 21.729 1.00 52.38 68 VAL A O 1
ATOM 528 N N . PRO A 1 69 ? -25.729 4.931 21.379 1.00 52.12 69 PRO A N 1
ATOM 529 C CA . PRO A 1 69 ? -25.505 5.923 22.407 1.00 52.12 69 PRO A CA 1
ATOM 530 C C . PRO A 1 69 ? -25.315 5.128 23.690 1.00 52.12 69 PRO A C 1
ATOM 532 O O . PRO A 1 69 ? -26.258 4.505 24.184 1.00 52.12 69 PRO A O 1
ATOM 535 N N . ALA A 1 70 ? -24.086 5.094 24.202 1.00 56.94 70 ALA A N 1
ATOM 536 C CA . ALA A 1 70 ? -23.887 4.802 25.596 1.00 56.94 70 ALA A CA 1
ATOM 537 C C . ALA A 1 70 ? -24.701 5.891 26.284 1.00 56.94 70 ALA A C 1
ATOM 539 O O . ALA A 1 70 ? -24.306 7.059 26.281 1.00 56.94 70 ALA A O 1
ATOM 540 N N . ALA A 1 71 ? -25.904 5.529 26.748 1.00 59.62 71 ALA A N 1
ATOM 541 C CA . ALA A 1 71 ? -26.662 6.354 27.669 1.00 59.62 71 ALA A CA 1
ATOM 542 C C . ALA A 1 71 ? -25.632 6.874 28.671 1.00 59.62 71 ALA A C 1
ATOM 544 O O . ALA A 1 71 ? -24.848 6.037 29.135 1.00 59.62 71 ALA A O 1
ATOM 545 N N . PRO A 1 72 ? -25.540 8.205 28.872 1.00 57.66 72 PRO A N 1
ATOM 546 C CA . PRO A 1 72 ? -24.415 8.836 29.548 1.00 57.66 72 PRO A CA 1
ATOM 547 C C . PRO A 1 72 ? -24.092 7.987 30.759 1.00 57.66 72 PRO A C 1
ATOM 549 O O . PRO A 1 72 ? -24.948 7.816 31.630 1.00 57.66 72 PRO A O 1
ATOM 552 N N . SER A 1 73 ? -22.937 7.314 30.722 1.00 60.59 73 SER A N 1
ATOM 553 C CA . SER A 1 73 ? -22.552 6.443 31.814 1.00 60.59 73 SER A CA 1
ATOM 554 C C . SER A 1 73 ? -22.320 7.395 32.966 1.00 60.59 73 SER A C 1
ATOM 556 O O . SER A 1 73 ? -21.285 8.064 33.004 1.00 60.59 73 SER A O 1
ATOM 558 N N . ILE A 1 74 ? -23.338 7.528 33.814 1.00 61.50 74 ILE A N 1
ATOM 559 C CA . ILE A 1 74 ? -23.296 8.334 35.022 1.00 61.50 74 ILE A CA 1
ATOM 560 C C . ILE A 1 74 ? -21.985 7.960 35.698 1.00 61.50 74 ILE A C 1
ATOM 562 O O . ILE A 1 74 ? -21.694 6.766 35.875 1.00 61.50 74 ILE A O 1
ATOM 566 N N . SER A 1 75 ? -21.129 8.953 35.930 1.00 74.75 75 SER A N 1
ATOM 567 C CA . SER A 1 75 ? -19.797 8.665 36.452 1.00 74.75 75 SER A CA 1
ATOM 568 C C . SER A 1 75 ? -19.959 7.933 37.789 1.00 74.75 75 SER A C 1
ATOM 570 O O . SER A 1 75 ? -20.951 8.114 38.498 1.00 74.75 75 SER A O 1
ATOM 572 N N . LYS A 1 76 ? -19.004 7.076 38.168 1.00 76.00 76 LYS A N 1
ATOM 573 C CA . LYS A 1 76 ? -19.082 6.388 39.473 1.00 76.00 76 LYS A CA 1
ATOM 574 C C . LYS A 1 76 ? -19.249 7.388 40.626 1.00 76.00 76 LYS A C 1
ATOM 576 O O . LYS A 1 76 ? -19.873 7.069 41.629 1.00 76.00 76 LYS A O 1
ATOM 581 N N . GLU A 1 77 ? -18.726 8.598 40.446 1.00 76.31 77 GLU A N 1
ATOM 582 C CA . GLU A 1 77 ? -18.877 9.723 41.363 1.00 76.31 77 GLU A CA 1
ATOM 583 C C . GLU A 1 77 ? -20.320 10.237 41.398 1.00 76.31 77 GLU A C 1
ATOM 585 O O . GLU A 1 77 ? -20.866 10.403 42.479 1.00 76.31 77 GLU A O 1
ATOM 590 N N . GLU A 1 78 ? -20.981 10.424 40.256 1.00 78.94 78 GLU A N 1
ATOM 591 C CA . GLU A 1 78 ? -22.395 10.820 40.208 1.00 78.94 78 GLU A CA 1
ATOM 592 C C . GLU A 1 78 ? -23.327 9.753 40.822 1.00 78.94 78 GLU A C 1
ATOM 594 O O . GLU A 1 78 ? -24.310 10.102 41.482 1.00 78.94 78 GLU A O 1
ATOM 599 N N . ILE A 1 79 ? -22.999 8.461 40.688 1.00 81.81 79 ILE A N 1
ATOM 600 C CA . ILE A 1 79 ? -23.713 7.366 41.373 1.00 81.81 79 ILE A CA 1
ATOM 601 C C . ILE A 1 79 ? -23.534 7.488 42.891 1.00 81.81 79 ILE A C 1
ATOM 603 O O . ILE A 1 79 ? -24.523 7.538 43.622 1.00 81.81 79 ILE A O 1
ATOM 607 N N . LEU A 1 80 ? -22.289 7.619 43.361 1.00 82.31 80 LEU A N 1
ATOM 608 C CA . LEU A 1 80 ? -21.978 7.792 44.785 1.00 82.31 80 LEU A CA 1
ATOM 609 C C . LEU A 1 80 ? -22.644 9.044 45.370 1.00 82.31 80 LEU A C 1
ATOM 611 O O . LEU A 1 80 ? -23.180 9.001 46.473 1.00 82.31 80 LEU A O 1
ATOM 615 N N . LEU A 1 81 ? -22.666 10.155 44.633 1.00 86.62 81 LEU A N 1
ATOM 616 C CA . LEU A 1 81 ? -23.341 11.386 45.052 1.00 86.62 81 LEU A CA 1
ATOM 617 C C . LEU A 1 81 ? -24.862 11.203 45.140 1.00 86.62 81 LEU A C 1
ATOM 619 O O . LEU A 1 81 ? -25.498 11.776 46.029 1.00 86.62 81 LEU A O 1
ATOM 623 N N . THR A 1 82 ? -25.446 10.379 44.266 1.00 86.75 82 THR A N 1
ATOM 624 C CA . THR A 1 82 ? -26.873 10.034 44.322 1.00 86.75 82 THR A CA 1
ATOM 625 C C . THR A 1 82 ? -27.182 9.169 45.547 1.00 86.75 82 THR A C 1
ATOM 627 O O . THR A 1 82 ? -28.130 9.466 46.276 1.00 86.75 82 THR A O 1
ATOM 630 N N . GLU A 1 83 ? -26.345 8.171 45.835 1.00 88.12 83 GLU A N 1
ATOM 631 C CA . GLU A 1 83 ? -26.458 7.326 47.032 1.00 88.12 83 GLU A CA 1
ATOM 632 C C . GLU A 1 83 ? -26.299 8.140 48.328 1.00 88.12 83 GLU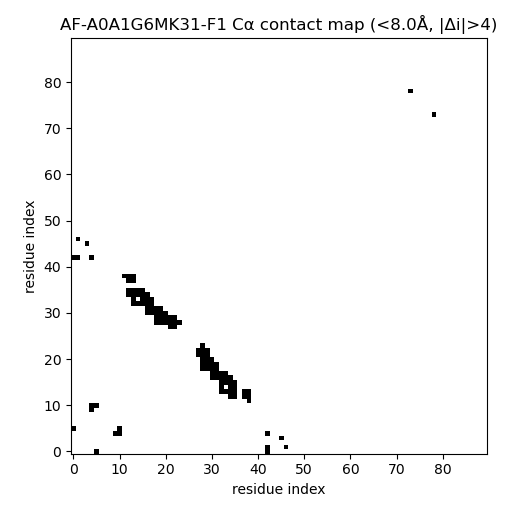 A C 1
ATOM 634 O O . GLU A 1 83 ? -27.109 8.006 49.246 1.00 88.12 83 GLU A O 1
ATOM 639 N N . ILE A 1 84 ? -25.315 9.046 48.395 1.00 90.88 84 ILE A N 1
ATOM 640 C CA . ILE A 1 84 ? -25.100 9.936 49.549 1.00 90.88 84 ILE A CA 1
ATOM 641 C C . ILE A 1 84 ? -26.314 10.848 49.774 1.00 90.88 84 ILE A C 1
ATOM 643 O O . ILE A 1 84 ? -26.755 11.018 50.913 1.00 90.88 84 ILE A O 1
ATOM 647 N N . ARG A 1 85 ? -26.887 11.422 48.706 1.00 91.44 85 ARG A N 1
ATOM 648 C CA . ARG A 1 85 ? -28.093 12.264 48.796 1.00 91.44 85 ARG A CA 1
ATOM 649 C C . ARG A 1 85 ? -29.277 11.488 49.373 1.00 91.44 85 ARG A C 1
ATOM 651 O O . ARG A 1 85 ? -30.026 12.034 50.181 1.00 91.44 85 ARG A O 1
ATOM 658 N N . ASP A 1 86 ? -29.459 10.245 48.943 1.00 90.75 86 ASP A N 1
ATOM 659 C CA . ASP A 1 86 ? -30.575 9.414 49.390 1.00 90.75 86 ASP A CA 1
ATOM 660 C C . ASP A 1 86 ? -30.381 8.936 50.841 1.00 90.75 86 ASP A C 1
ATOM 662 O O . ASP A 1 86 ? -31.359 8.859 51.587 1.00 90.75 86 ASP A O 1
ATOM 666 N N . LEU A 1 87 ? -29.134 8.725 51.283 1.00 89.31 87 LEU A N 1
ATOM 667 C CA . LEU A 1 87 ? -28.800 8.476 52.691 1.00 89.31 87 LEU A CA 1
ATOM 668 C C . LEU A 1 87 ? -29.048 9.695 53.591 1.00 89.31 87 LEU A C 1
ATOM 670 O O . LEU A 1 87 ? -29.514 9.519 54.709 1.00 89.31 87 LEU A O 1
ATOM 674 N N . LEU A 1 88 ? -28.781 10.914 53.111 1.00 86.75 88 LEU A N 1
ATOM 675 C CA . LEU A 1 88 ? -29.021 12.164 53.854 1.00 86.75 88 LEU A CA 1
ATOM 676 C C . LEU A 1 88 ? -30.501 12.571 53.935 1.00 86.75 88 LEU A C 1
ATOM 678 O O . LEU A 1 88 ? -30.854 13.449 54.719 1.00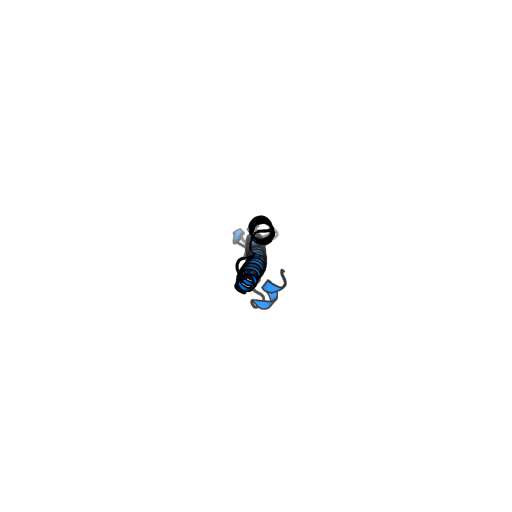 86.75 88 LEU A O 1
ATOM 682 N N . LYS A 1 89 ? -31.361 11.988 53.094 1.00 84.81 89 LYS A N 1
ATOM 683 C CA . LYS A 1 89 ? -32.814 12.221 53.121 1.00 84.81 89 LYS A CA 1
ATOM 684 C C . LYS A 1 89 ? -33.555 11.361 54.151 1.00 84.81 89 LYS A C 1
ATOM 686 O O . LYS A 1 89 ? -34.739 11.620 54.373 1.00 84.81 89 LYS A O 1
ATOM 691 N N . LYS A 1 90 ? -32.902 10.342 54.717 1.00 62.72 90 LYS A N 1
ATOM 692 C CA . LYS A 1 90 ? -33.396 9.563 55.860 1.00 62.72 90 LYS A CA 1
ATOM 693 C C . LYS A 1 90 ? -32.972 10.210 57.169 1.00 62.72 90 LYS A C 1
ATOM 695 O O . LYS A 1 90 ? -33.792 10.136 58.108 1.00 62.72 90 LYS A O 1
#

Foldseek 3Di:
DPPVCVVVPVDQQQPDWDFPAPDDDPRHTDIDRCSVVVVVVVVVVVVVVVVVVVVVVVVVVVVVVPVPPPPPPCPVVNVVVVVVVVVVVD

Nearest PDB structures (foldseek):
  2oar-assembly1_A  TM=3.886E-01  e=1.190E-02  Mycobacterium tuberculosis H37Ra
  4fas-assembly1_D  TM=2.809E-01  e=4.010E+00  Nitrosomonas europaea ATCC 19718
  6m0q-assembly1_B  TM=3.108E-01  e=8.754E+00  Nitrosomonas europaea

Radius of gyration: 31.29 Å; Cα contacts (8 Å, |Δi|>4): 55; chains: 1; bounding box: 62×24×89 Å

pLDDT: mean 77.02, std 11.77, range [52.12, 92.94]

Solvent-accessible surface area (backbone atoms only — not comparable to full-atom values): 5397 Å² total; per-residue (Å²): 130,58,78,65,49,61,74,73,70,61,78,71,44,56,82,42,57,49,72,80,38,80,59,62,91,89,46,77,52,49,60,48,65,55,11,49,60,52,40,51,52,52,51,50,51,53,51,53,51,51,54,49,50,52,54,50,51,52,54,52,52,52,59,62,61,63,66,58,75,71,66,78,75,69,45,74,63,57,50,51,53,51,53,52,52,59,60,72,73,108

Secondary structure (DSSP, 8-state):
--HHHHHTT----TT--EEEE--BTTBPPEEE-HHHHHHHHHHHHHHHHHHHHHHHHHHHHHHHHTTS-------HHHHHHHHHHHHHT-